Protein AF-A0A821UZC2-F1 (afdb_monomer_lite)

Sequence (84 aa):
MRLLGLQSSQARQALSIYDDYVNRQKKLPDLRMFAVAINCAMIAEDLAKGREIHQFIEHNFPHLKDNLMLKQQLRYFYIKCNDK

Foldseek 3Di:
DVVLVVLLVVLVVLLVVLCCCCPVVVHDDDPVSLLSNLVSCLSNLPPVSNVVSVVVCVVPPVVCPPPPSVVVSNVVSCVSNVPD

pLDDT: mean 91.64, std 10.33, range [51.38, 97.94]

Secondary structure (DSSP, 8-state):
-HHHHHHHHHHHHHHHHHHIIIIIS-PPPPHHHHHHH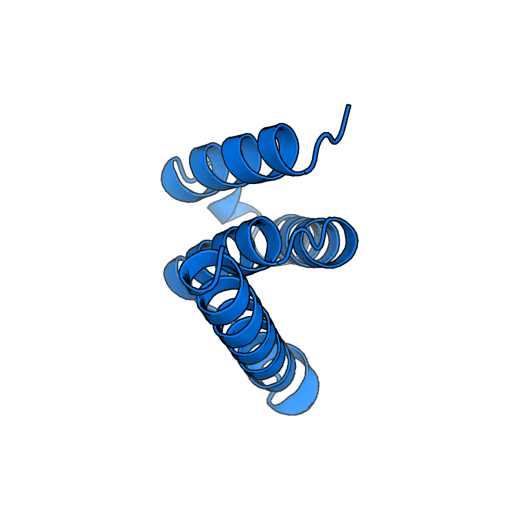HHHHHHHT-HHHHHHHHHHHHHH-GGGTT-HHHHHHHHHHHHHTT--

Structure (mmCIF, N/CA/C/O backbone):
data_AF-A0A821UZC2-F1
#
_entry.id   AF-A0A821UZC2-F1
#
loop_
_atom_site.group_PDB
_atom_site.id
_atom_site.type_symbol
_atom_site.label_atom_id
_atom_site.label_alt_id
_atom_site.label_comp_id
_atom_site.label_asym_id
_atom_site.label_entity_id
_atom_site.label_seq_id
_atom_site.pdbx_PDB_ins_code
_atom_site.Cartn_x
_atom_site.Cartn_y
_atom_site.Cartn_z
_atom_site.occupancy
_atom_site.B_iso_or_equiv
_atom_site.auth_seq_id
_atom_site.auth_comp_id
_atom_site.auth_asym_id
_atom_site.auth_atom_id
_atom_site.pdbx_PDB_model_num
ATOM 1 N N . MET A 1 1 ? 19.616 5.213 -15.112 1.00 55.50 1 MET A N 1
ATOM 2 C CA . MET A 1 1 ? 19.210 3.990 -14.376 1.00 55.50 1 MET A CA 1
ATOM 3 C C . MET A 1 1 ? 19.467 4.047 -12.859 1.00 55.50 1 MET A C 1
ATOM 5 O O . MET A 1 1 ? 18.641 3.540 -12.117 1.00 55.50 1 MET A O 1
ATOM 9 N N . ARG A 1 2 ? 20.534 4.706 -12.363 1.00 51.38 2 ARG A N 1
ATOM 10 C CA . ARG A 1 2 ? 20.847 4.816 -10.912 1.00 51.38 2 ARG A CA 1
ATOM 11 C C . ARG A 1 2 ? 19.757 5.484 -10.048 1.00 51.38 2 ARG A C 1
ATOM 13 O O . ARG A 1 2 ? 19.553 5.070 -8.914 1.00 51.38 2 ARG A O 1
ATOM 20 N N . LEU A 1 3 ? 19.047 6.480 -10.587 1.00 61.44 3 LEU A N 1
ATOM 21 C CA . LEU A 1 3 ? 17.998 7.215 -9.858 1.00 61.44 3 LEU A CA 1
ATOM 22 C C . LEU A 1 3 ? 16.742 6.368 -9.590 1.00 61.44 3 LEU A C 1
ATOM 24 O O . LEU A 1 3 ? 16.154 6.486 -8.520 1.00 61.44 3 LEU A O 1
ATOM 28 N N . LEU A 1 4 ? 16.374 5.475 -10.517 1.00 63.47 4 LEU A N 1
ATOM 29 C CA . LEU A 1 4 ? 15.225 4.576 -10.350 1.00 63.47 4 LEU A CA 1
ATOM 30 C C . LEU A 1 4 ? 15.476 3.557 -9.232 1.00 63.47 4 LEU A C 1
ATOM 32 O O . LEU A 1 4 ? 14.629 3.378 -8.368 1.00 63.47 4 LEU A O 1
ATOM 36 N N . GLY A 1 5 ? 16.676 2.965 -9.183 1.00 64.19 5 GLY A N 1
ATOM 37 C CA . GLY A 1 5 ? 17.038 2.019 -8.122 1.00 64.19 5 GLY A CA 1
ATOM 38 C C . GLY A 1 5 ? 17.011 2.638 -6.718 1.00 64.19 5 GLY A C 1
ATOM 39 O O . GLY A 1 5 ? 16.546 1.999 -5.775 1.00 64.19 5 GLY A O 1
ATOM 40 N N . LEU A 1 6 ? 17.445 3.898 -6.581 1.00 74.38 6 LEU A N 1
ATOM 41 C CA . LEU A 1 6 ? 17.396 4.620 -5.305 1.00 74.38 6 LEU A CA 1
ATOM 42 C C . LEU A 1 6 ? 15.951 4.882 -4.857 1.00 74.38 6 LEU A C 1
ATOM 44 O O . LEU A 1 6 ? 15.614 4.624 -3.701 1.00 74.38 6 LEU A O 1
ATOM 48 N N . GLN A 1 7 ? 15.090 5.329 -5.776 1.00 79.88 7 GLN A N 1
ATOM 49 C CA . GLN A 1 7 ? 13.677 5.564 -5.474 1.00 79.88 7 GLN A CA 1
ATOM 50 C C . GLN A 1 7 ? 12.944 4.271 -5.100 1.00 79.88 7 GLN A C 1
ATOM 52 O O . GLN A 1 7 ? 12.203 4.262 -4.120 1.00 79.88 7 GLN A O 1
ATOM 57 N N . SER A 1 8 ? 13.197 3.156 -5.791 1.00 84.00 8 SER A N 1
ATOM 58 C CA . SER A 1 8 ? 12.613 1.857 -5.429 1.00 84.00 8 SER A CA 1
ATOM 59 C C . SER A 1 8 ? 13.110 1.336 -4.074 1.00 84.00 8 SER A C 1
ATOM 61 O O . SER A 1 8 ? 12.350 0.692 -3.353 1.00 84.00 8 SER A O 1
ATOM 63 N N . SER A 1 9 ? 14.360 1.618 -3.689 1.00 91.38 9 SER A N 1
ATOM 64 C CA . SER A 1 9 ? 14.875 1.269 -2.356 1.00 91.38 9 SER A CA 1
ATOM 65 C C . SER A 1 9 ? 14.182 2.068 -1.251 1.00 91.38 9 SER A C 1
ATOM 67 O O . SER A 1 9 ? 13.742 1.495 -0.256 1.00 91.38 9 SER A O 1
ATOM 69 N N . GLN A 1 10 ? 14.056 3.384 -1.427 1.00 93.06 10 GLN A N 1
ATOM 70 C CA . GLN A 1 10 ? 13.375 4.257 -0.466 1.00 93.06 10 GLN A CA 1
ATOM 71 C C . GLN A 1 10 ? 11.884 3.919 -0.358 1.00 93.06 10 GLN A C 1
ATOM 73 O O . GLN A 1 10 ? 11.335 3.902 0.741 1.00 93.06 10 GLN A O 1
ATOM 78 N N . ALA A 1 11 ? 11.240 3.578 -1.477 1.00 95.50 11 ALA A N 1
ATOM 79 C CA . ALA A 1 11 ? 9.850 3.143 -1.499 1.00 95.50 11 ALA A CA 1
ATOM 80 C C . ALA A 1 11 ? 9.627 1.865 -0.676 1.00 95.50 11 ALA A C 1
ATOM 82 O O . ALA A 1 11 ? 8.709 1.818 0.139 1.00 95.50 11 ALA A O 1
ATOM 83 N N . ARG A 1 12 ? 10.502 0.859 -0.814 1.00 96.19 12 ARG A N 1
ATOM 84 C CA . ARG A 1 12 ? 10.445 -0.356 0.018 1.00 96.19 12 ARG A CA 1
ATOM 85 C C . ARG A 1 12 ? 10.654 -0.058 1.501 1.00 96.19 12 ARG A C 1
ATOM 87 O O . ARG A 1 12 ? 9.951 -0.617 2.337 1.00 96.19 12 ARG A O 1
ATOM 94 N N . GLN A 1 13 ? 11.573 0.847 1.835 1.00 96.81 13 GLN A N 1
ATOM 95 C CA . GLN A 1 13 ? 11.780 1.257 3.225 1.00 96.81 13 GLN A CA 1
ATOM 96 C C . GLN A 1 13 ? 10.542 1.958 3.802 1.00 96.81 13 GLN A C 1
ATOM 98 O O . GLN A 1 13 ? 10.130 1.650 4.918 1.00 96.81 13 GLN A O 1
ATOM 103 N N . ALA A 1 14 ? 9.911 2.851 3.036 1.00 96.56 14 ALA A N 1
ATOM 104 C CA . ALA A 1 14 ? 8.675 3.511 3.444 1.00 96.56 14 ALA A CA 1
ATOM 105 C C . ALA A 1 14 ? 7.529 2.508 3.667 1.00 96.56 14 ALA A C 1
ATOM 107 O O . ALA A 1 14 ? 6.807 2.625 4.656 1.00 96.56 14 ALA A O 1
ATOM 108 N N . LEU A 1 15 ? 7.399 1.491 2.807 1.00 97.94 15 LEU A N 1
ATOM 109 C CA . LEU A 1 15 ? 6.428 0.405 2.991 1.00 97.94 15 LEU A CA 1
ATOM 110 C C . LEU A 1 15 ? 6.706 -0.415 4.258 1.00 97.94 15 LEU A C 1
ATOM 112 O O . LEU A 1 15 ? 5.776 -0.701 5.002 1.00 97.94 15 LEU A O 1
ATOM 116 N N . SER A 1 16 ? 7.972 -0.717 4.561 1.00 97.69 16 SER A N 1
ATOM 117 C CA . SER A 1 16 ? 8.336 -1.391 5.817 1.00 97.69 16 SER A CA 1
ATOM 118 C C . SER A 1 16 ? 7.954 -0.564 7.048 1.00 97.69 16 SER A C 1
ATOM 120 O O . SER A 1 16 ? 7.477 -1.117 8.035 1.00 97.69 16 SER A O 1
ATOM 122 N N . ILE A 1 17 ? 8.141 0.760 7.002 1.00 97.81 17 ILE A N 1
ATOM 123 C CA . ILE A 1 17 ? 7.739 1.660 8.095 1.00 97.81 17 ILE A CA 1
ATOM 124 C C . ILE A 1 17 ? 6.213 1.682 8.240 1.00 97.81 17 ILE A C 1
ATOM 126 O O . ILE A 1 17 ? 5.703 1.633 9.359 1.00 97.81 17 ILE A O 1
ATOM 130 N N . TYR A 1 18 ? 5.487 1.741 7.120 1.00 97.81 18 TYR A N 1
ATOM 131 C CA . TYR A 1 18 ? 4.028 1.648 7.107 1.00 97.81 18 TYR A CA 1
ATOM 132 C C . TYR A 1 18 ? 3.549 0.333 7.742 1.00 97.81 18 TYR A C 1
ATOM 134 O O . TYR A 1 18 ? 2.665 0.349 8.598 1.00 97.81 18 TYR A O 1
ATOM 142 N N . ASP A 1 19 ? 4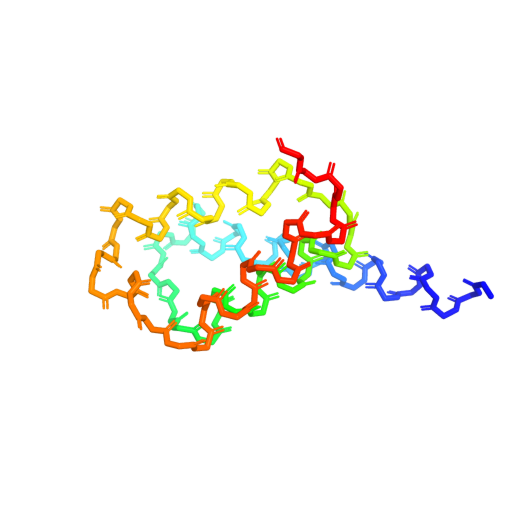.180 -0.790 7.405 1.00 97.69 19 ASP A N 1
ATOM 143 C CA . ASP A 1 19 ? 3.831 -2.095 7.966 1.00 97.69 19 ASP A CA 1
ATOM 144 C C . ASP A 1 19 ? 4.106 -2.194 9.454 1.00 97.69 19 ASP A C 1
ATOM 146 O O . ASP A 1 19 ? 3.270 -2.700 10.200 1.00 97.69 19 ASP A O 1
ATOM 150 N N . ASP A 1 20 ? 5.231 -1.669 9.922 1.00 97.81 20 ASP A N 1
ATOM 151 C CA . ASP A 1 20 ? 5.504 -1.622 11.352 1.00 97.81 20 ASP A CA 1
ATOM 152 C C . ASP A 1 20 ? 4.488 -0.733 12.086 1.00 97.81 20 ASP A C 1
ATOM 154 O O . ASP A 1 20 ? 4.048 -1.071 13.189 1.00 97.81 20 ASP A O 1
ATOM 158 N N . TYR A 1 21 ? 4.061 0.373 11.474 1.00 97.50 21 TYR A N 1
ATOM 159 C CA . TYR A 1 21 ? 3.053 1.274 12.033 1.00 97.50 21 TYR A CA 1
ATOM 160 C C . TYR A 1 21 ? 1.674 0.603 12.161 1.00 97.50 21 TYR A C 1
ATOM 162 O O . TYR A 1 21 ? 1.052 0.660 13.227 1.00 97.50 21 TYR A O 1
ATOM 170 N N . VAL A 1 22 ? 1.212 -0.078 11.110 1.00 96.25 22 VAL A N 1
ATOM 171 C CA . VAL A 1 22 ? -0.104 -0.737 11.089 1.00 96.25 22 VAL A CA 1
ATOM 172 C C . VAL A 1 22 ? -0.080 -2.056 11.857 1.00 96.25 22 VAL A C 1
ATOM 174 O O . VAL A 1 22 ? -0.904 -2.292 12.740 1.00 96.25 22 VAL A O 1
ATOM 177 N N . ASN A 1 23 ? 0.883 -2.928 11.565 1.00 93.94 23 ASN A N 1
ATOM 178 C CA . ASN A 1 23 ? 0.847 -4.317 12.011 1.00 93.94 23 ASN A CA 1
ATOM 179 C C . ASN A 1 23 ? 1.489 -4.523 13.380 1.00 93.94 23 ASN A C 1
ATOM 181 O O . ASN A 1 23 ? 0.954 -5.308 14.168 1.00 93.94 23 ASN A O 1
ATOM 185 N N . ARG A 1 24 ? 2.600 -3.837 13.684 1.00 93.88 24 ARG A N 1
ATOM 186 C CA . ARG A 1 24 ? 3.284 -3.981 14.983 1.00 93.88 24 ARG A CA 1
ATOM 187 C C . ARG A 1 24 ? 2.758 -2.999 16.016 1.00 93.88 24 ARG A C 1
ATOM 189 O O . ARG A 1 24 ? 2.424 -3.405 17.121 1.00 93.88 24 ARG A O 1
ATOM 196 N N . GLN A 1 25 ? 2.664 -1.721 15.654 1.00 96.44 25 GLN A N 1
ATOM 197 C CA . GLN A 1 25 ? 2.217 -0.672 16.575 1.00 96.44 25 GLN A CA 1
ATOM 198 C C . GLN A 1 25 ? 0.690 -0.581 16.687 1.00 96.44 25 GLN A C 1
ATOM 200 O O . GLN A 1 25 ? 0.206 0.119 17.574 1.00 96.44 25 GLN A O 1
ATOM 205 N N . LYS A 1 26 ? -0.061 -1.269 15.811 1.00 95.19 26 LYS A N 1
ATOM 206 C CA . LYS A 1 26 ? -1.535 -1.264 15.782 1.00 95.19 26 LYS A CA 1
ATOM 207 C C . LYS A 1 26 ? -2.126 0.147 15.681 1.00 95.19 26 LYS A C 1
ATOM 209 O O . LYS A 1 26 ? -3.171 0.431 16.261 1.00 95.19 26 LYS A O 1
ATOM 214 N N . LYS A 1 27 ? -1.447 1.043 14.958 1.00 96.00 27 LYS A N 1
ATOM 215 C CA . LYS A 1 27 ? -1.896 2.424 14.749 1.00 96.00 27 LYS A CA 1
ATOM 216 C C . LYS A 1 27 ? -2.687 2.556 13.452 1.00 96.00 27 LYS A C 1
ATOM 218 O O . LYS A 1 27 ? -2.478 1.808 12.499 1.00 96.00 27 LYS A O 1
ATOM 223 N N . LEU A 1 28 ? -3.588 3.536 13.425 1.00 94.69 28 LEU A N 1
ATOM 224 C CA . LEU A 1 28 ? -4.443 3.827 12.277 1.00 94.69 28 LEU A CA 1
ATOM 225 C C . LEU A 1 28 ? -3.773 4.871 11.374 1.00 94.69 28 LEU A C 1
ATOM 227 O O . LEU A 1 28 ? -3.500 5.976 11.849 1.00 94.69 28 LEU A O 1
ATOM 231 N N . PRO A 1 29 ? -3.491 4.551 10.099 1.00 95.62 29 PRO A N 1
ATOM 232 C CA . PRO A 1 29 ? -2.935 5.522 9.164 1.00 95.62 29 PRO A CA 1
ATOM 233 C C . PRO A 1 29 ? -3.928 6.641 8.843 1.00 95.62 29 PRO A C 1
ATOM 235 O O . PRO A 1 29 ? -5.141 6.426 8.825 1.00 95.62 29 PRO A O 1
ATOM 238 N N . ASP A 1 30 ? -3.405 7.829 8.532 1.00 95.00 30 ASP A N 1
ATOM 239 C CA . ASP A 1 30 ? -4.204 8.916 7.965 1.00 95.00 30 ASP A CA 1
ATOM 240 C C . ASP A 1 30 ? -4.263 8.836 6.426 1.00 95.00 30 ASP A C 1
ATOM 242 O O . ASP A 1 30 ? -3.557 8.060 5.773 1.00 95.00 30 ASP A O 1
ATOM 246 N N . LEU A 1 31 ? -5.108 9.680 5.826 1.00 95.44 31 LEU A N 1
ATOM 247 C CA . LEU A 1 31 ? -5.277 9.777 4.372 1.00 95.44 31 LEU A CA 1
ATOM 248 C C . LEU A 1 31 ? -3.944 9.951 3.620 1.00 95.44 31 LEU A C 1
ATOM 250 O O . LEU A 1 31 ? -3.760 9.390 2.538 1.00 95.44 31 LEU A O 1
ATOM 254 N N . ARG A 1 32 ? -3.010 10.734 4.176 1.00 94.81 32 ARG A N 1
ATOM 255 C CA . ARG A 1 32 ? -1.713 11.008 3.542 1.00 94.81 32 ARG A CA 1
ATOM 256 C C . ARG A 1 32 ? -0.793 9.800 3.625 1.00 94.81 32 ARG A C 1
ATOM 258 O O . ARG A 1 32 ? -0.092 9.523 2.658 1.00 94.81 32 ARG A O 1
ATOM 265 N N . MET A 1 33 ? -0.811 9.067 4.734 1.00 96.81 33 MET A N 1
ATOM 266 C CA . MET A 1 33 ? -0.046 7.829 4.870 1.00 96.81 33 MET A CA 1
ATOM 267 C C . MET A 1 33 ? -0.486 6.789 3.841 1.00 96.81 33 MET A C 1
ATOM 269 O O . MET A 1 33 ? 0.371 6.225 3.166 1.00 96.81 33 MET A O 1
ATOM 273 N N . PHE A 1 34 ? -1.794 6.590 3.649 1.00 97.19 34 PHE A N 1
ATOM 274 C CA . PHE A 1 34 ? -2.300 5.698 2.598 1.00 97.19 34 PHE A CA 1
ATOM 275 C C . PHE A 1 34 ? -1.837 6.121 1.205 1.00 97.19 34 PHE A C 1
ATOM 277 O O . PHE A 1 34 ? -1.347 5.300 0.430 1.00 97.19 34 PHE A O 1
ATOM 284 N N . ALA A 1 35 ? -1.941 7.413 0.907 1.00 95.94 35 ALA A N 1
ATOM 285 C CA . ALA A 1 35 ? -1.512 7.970 -0.364 1.00 95.94 35 ALA A CA 1
ATOM 286 C C . ALA A 1 35 ? -0.022 7.737 -0.646 1.00 95.94 35 ALA A C 1
ATOM 288 O O . ALA A 1 35 ? 0.365 7.325 -1.743 1.00 95.94 35 ALA A O 1
ATOM 289 N N . VAL A 1 36 ? 0.828 7.981 0.353 1.00 96.31 36 VAL A N 1
ATOM 290 C CA . VAL A 1 36 ? 2.268 7.724 0.257 1.00 96.31 36 VAL A CA 1
ATOM 291 C C . VAL A 1 36 ? 2.534 6.231 0.092 1.00 96.31 36 VAL A C 1
ATOM 293 O O . VAL A 1 36 ? 3.296 5.861 -0.796 1.00 96.31 36 VAL A O 1
ATOM 296 N N . ALA A 1 37 ? 1.878 5.372 0.873 1.00 97.75 37 ALA A N 1
ATOM 297 C CA . ALA A 1 37 ? 2.068 3.928 0.805 1.00 97.75 37 ALA A CA 1
ATOM 298 C C . ALA A 1 37 ? 1.687 3.357 -0.575 1.00 97.75 37 ALA A C 1
ATOM 300 O O . ALA A 1 37 ? 2.469 2.606 -1.155 1.00 97.75 37 ALA A O 1
ATOM 301 N N . ILE A 1 38 ? 0.561 3.782 -1.162 1.00 97.50 38 ILE A N 1
ATOM 302 C CA . ILE A 1 38 ? 0.158 3.393 -2.528 1.00 97.50 38 ILE A CA 1
ATOM 303 C C . ILE A 1 38 ? 1.190 3.864 -3.561 1.00 97.50 38 ILE A C 1
ATOM 305 O O . ILE A 1 38 ? 1.594 3.099 -4.438 1.00 97.50 38 ILE A O 1
ATOM 309 N N . ASN A 1 39 ? 1.667 5.106 -3.450 1.00 95.56 39 ASN A N 1
ATOM 310 C CA . ASN A 1 39 ? 2.698 5.625 -4.348 1.00 95.56 39 ASN A CA 1
ATOM 311 C C . ASN A 1 39 ? 4.028 4.861 -4.205 1.00 95.56 39 ASN A C 1
ATOM 313 O O . ASN A 1 39 ? 4.701 4.589 -5.197 1.00 95.56 39 ASN A O 1
ATOM 317 N N . CYS A 1 40 ? 4.404 4.468 -2.988 1.00 96.50 40 CYS A N 1
ATOM 318 C CA . CYS A 1 40 ? 5.585 3.648 -2.748 1.00 96.50 40 CYS A CA 1
ATOM 319 C C . CYS A 1 40 ? 5.420 2.233 -3.320 1.00 96.50 40 CYS A C 1
ATOM 321 O O . CYS A 1 40 ? 6.339 1.761 -3.986 1.00 96.50 40 CYS A O 1
ATOM 323 N N . ALA A 1 41 ? 4.257 1.594 -3.166 1.00 96.81 41 ALA A N 1
ATOM 324 C CA . ALA A 1 41 ? 3.955 0.318 -3.822 1.00 96.81 41 ALA A CA 1
ATOM 325 C C . ALA A 1 41 ? 4.082 0.434 -5.350 1.00 96.81 41 ALA A C 1
ATOM 327 O O . ALA A 1 41 ? 4.734 -0.387 -5.988 1.00 96.81 41 ALA A O 1
ATOM 328 N N . MET A 1 42 ? 3.582 1.526 -5.931 1.00 95.00 42 MET A N 1
ATOM 329 C CA . MET A 1 42 ? 3.719 1.832 -7.357 1.00 95.00 42 MET A CA 1
ATOM 330 C C . MET A 1 42 ? 5.181 2.043 -7.812 1.00 95.00 42 MET A C 1
ATOM 332 O O . MET A 1 42 ? 5.551 1.682 -8.931 1.00 95.00 42 MET A O 1
ATOM 336 N N . ILE A 1 43 ? 6.027 2.685 -7.000 1.00 94.06 43 ILE A N 1
ATOM 337 C CA . ILE A 1 43 ? 7.458 2.912 -7.303 1.00 94.06 43 ILE A CA 1
ATOM 338 C C . ILE A 1 43 ? 8.280 1.627 -7.127 1.00 94.06 43 ILE A C 1
ATOM 340 O O . ILE A 1 43 ? 9.254 1.413 -7.849 1.00 94.06 43 ILE A O 1
ATOM 344 N N . ALA A 1 44 ? 7.897 0.784 -6.170 1.00 93.56 44 ALA A N 1
ATOM 345 C CA . ALA A 1 44 ? 8.499 -0.522 -5.935 1.00 93.56 44 ALA A CA 1
ATOM 346 C C . ALA A 1 44 ? 7.993 -1.608 -6.903 1.00 93.56 44 ALA A C 1
ATOM 348 O O . ALA A 1 44 ? 8.548 -2.703 -6.889 1.00 93.56 44 ALA A O 1
ATOM 349 N N . GLU A 1 45 ? 6.977 -1.296 -7.720 1.00 92.75 45 GLU A N 1
ATOM 350 C CA . GLU A 1 45 ? 6.257 -2.240 -8.590 1.00 92.75 45 GLU A CA 1
ATOM 351 C C . GLU A 1 45 ? 5.665 -3.428 -7.807 1.00 92.75 45 GLU A C 1
ATOM 353 O O . GLU A 1 45 ? 5.556 -4.547 -8.301 1.00 92.75 45 GLU A O 1
ATOM 358 N N . ASP A 1 46 ? 5.254 -3.171 -6.563 1.00 94.81 46 ASP A N 1
ATOM 359 C CA . ASP A 1 46 ? 4.712 -4.167 -5.643 1.00 94.81 46 ASP A CA 1
ATOM 360 C C . ASP A 1 46 ? 3.178 -4.177 -5.702 1.00 94.81 46 ASP A C 1
ATOM 362 O O . ASP A 1 46 ? 2.476 -3.539 -4.907 1.00 94.81 46 ASP A O 1
ATOM 366 N N . LEU A 1 47 ? 2.653 -4.885 -6.706 1.00 95.50 47 LEU A N 1
ATOM 367 C CA . LEU A 1 47 ? 1.212 -4.997 -6.931 1.00 95.50 47 LEU A CA 1
ATOM 368 C C . LEU A 1 47 ? 0.494 -5.650 -5.741 1.00 95.50 47 LEU A C 1
ATOM 370 O O . LEU A 1 47 ? -0.590 -5.210 -5.350 1.00 95.50 47 LEU A O 1
ATOM 374 N N . ALA A 1 48 ? 1.103 -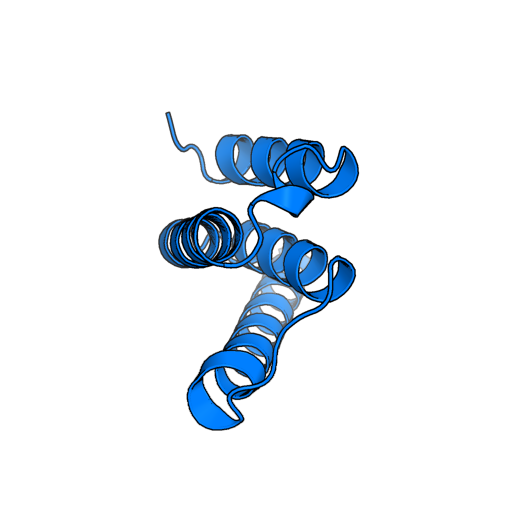6.683 -5.156 1.00 96.25 48 ALA A N 1
ATOM 375 C CA . ALA A 1 48 ? 0.540 -7.388 -4.012 1.00 96.25 48 ALA A CA 1
ATOM 376 C C . ALA A 1 48 ? 0.354 -6.427 -2.835 1.00 96.25 48 ALA A C 1
ATOM 378 O O . ALA A 1 48 ? -0.744 -6.344 -2.277 1.00 96.25 48 ALA A O 1
ATOM 379 N N . LYS A 1 49 ? 1.382 -5.627 -2.527 1.00 96.69 49 LYS A N 1
ATOM 380 C CA . LYS A 1 49 ? 1.310 -4.683 -1.418 1.00 96.69 49 LYS A CA 1
ATOM 381 C C . LYS A 1 49 ? 0.279 -3.584 -1.634 1.00 96.69 49 LYS A C 1
ATOM 383 O O . LYS A 1 49 ? -0.472 -3.248 -0.720 1.00 96.69 49 LYS A O 1
ATOM 388 N N . GLY A 1 50 ? 0.203 -3.023 -2.838 1.00 97.06 50 GLY A N 1
ATOM 389 C CA . GLY A 1 50 ? -0.800 -1.996 -3.116 1.00 97.06 50 GLY A CA 1
ATOM 390 C C . GLY A 1 50 ? -2.237 -2.533 -3.062 1.00 97.06 50 GLY A C 1
ATOM 391 O O . GLY A 1 50 ? -3.117 -1.830 -2.564 1.00 97.06 50 GLY A O 1
ATOM 392 N N . ARG A 1 51 ? -2.481 -3.791 -3.471 1.00 97.38 51 ARG A N 1
ATOM 393 C CA . ARG A 1 51 ? -3.790 -4.450 -3.293 1.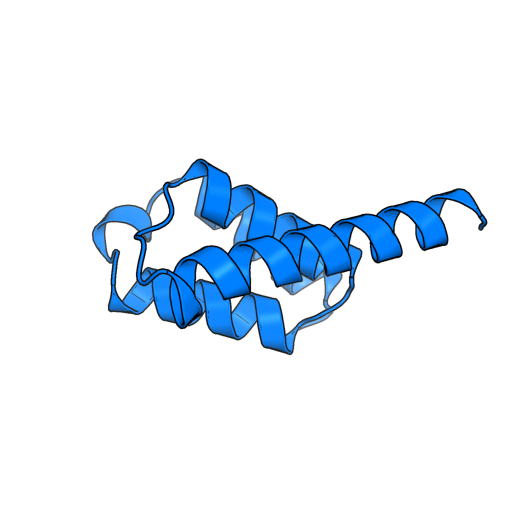00 97.38 51 ARG A CA 1
ATOM 394 C C . ARG A 1 51 ? -4.130 -4.673 -1.821 1.00 97.38 51 ARG A C 1
ATOM 396 O O . ARG A 1 51 ? -5.262 -4.403 -1.433 1.00 97.38 51 ARG A O 1
ATOM 403 N N . GLU A 1 52 ? -3.167 -5.109 -1.014 1.00 97.50 52 GLU A N 1
ATOM 404 C CA . GLU A 1 52 ? -3.341 -5.265 0.436 1.00 97.50 52 GLU A CA 1
ATOM 405 C C . GLU A 1 52 ? -3.756 -3.935 1.085 1.00 97.50 52 GLU A C 1
ATOM 407 O O . GLU A 1 52 ? -4.744 -3.877 1.817 1.00 97.50 52 GLU A O 1
ATOM 412 N N . ILE A 1 53 ? -3.055 -2.841 0.761 1.00 97.06 53 ILE A N 1
ATOM 413 C CA . ILE A 1 53 ? -3.376 -1.503 1.275 1.00 97.06 53 ILE A CA 1
ATOM 414 C C . ILE A 1 53 ? -4.767 -1.058 0.806 1.00 97.06 53 ILE A C 1
ATOM 416 O O . ILE A 1 53 ? -5.551 -0.558 1.611 1.00 97.06 53 ILE A O 1
ATOM 420 N N . HIS A 1 54 ? -5.100 -1.250 -0.473 1.00 96.75 54 HIS A N 1
ATOM 421 C CA . HIS A 1 54 ? -6.410 -0.879 -1.005 1.00 96.75 54 HIS A CA 1
ATOM 422 C C . HIS A 1 54 ? -7.544 -1.634 -0.296 1.00 96.75 54 HIS A C 1
ATOM 424 O O . HIS A 1 54 ? -8.490 -1.006 0.178 1.00 96.75 54 HIS A O 1
ATOM 430 N N . GLN A 1 55 ? -7.412 -2.952 -0.130 1.00 96.62 55 GLN A N 1
ATOM 431 C CA . GLN A 1 55 ? -8.376 -3.765 0.612 1.00 96.62 55 GLN A CA 1
ATOM 432 C C . GLN A 1 55 ? -8.492 -3.300 2.064 1.00 96.62 55 GLN A C 1
ATOM 434 O O . GLN A 1 55 ? -9.602 -3.162 2.575 1.00 96.62 55 GLN A O 1
ATOM 439 N N . PHE A 1 56 ? -7.373 -3.012 2.730 1.00 95.75 56 PHE A N 1
ATOM 440 C CA . PHE A 1 56 ? -7.389 -2.493 4.094 1.00 95.75 56 PHE A CA 1
ATOM 441 C C . PHE A 1 56 ? -8.178 -1.177 4.200 1.00 95.75 56 PHE A C 1
ATOM 443 O O . PHE A 1 56 ? -8.975 -1.024 5.128 1.00 95.75 56 PHE A O 1
ATOM 450 N N . ILE A 1 57 ? -8.016 -0.260 3.238 1.00 95.94 57 ILE A N 1
ATOM 451 C CA . ILE A 1 57 ? -8.784 0.993 3.169 1.00 95.94 57 ILE A CA 1
ATOM 452 C C . ILE A 1 57 ? -10.275 0.707 2.972 1.00 95.94 57 ILE A C 1
ATOM 454 O O . ILE A 1 57 ? -11.089 1.247 3.716 1.00 95.94 57 ILE A O 1
ATOM 458 N N . GLU A 1 58 ? -10.649 -0.152 2.021 1.00 9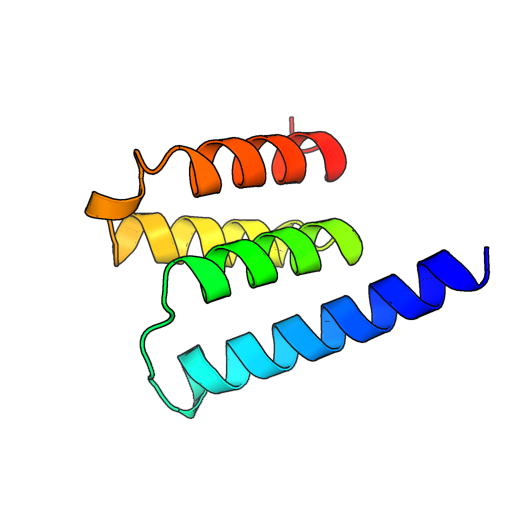5.31 58 GLU A N 1
ATOM 459 C CA . GLU A 1 58 ? -12.062 -0.453 1.750 1.00 95.31 58 GLU A CA 1
ATOM 460 C C . GLU A 1 58 ? -12.776 -1.078 2.957 1.00 95.31 58 GLU A C 1
ATOM 462 O O . GLU A 1 58 ? -13.920 -0.722 3.240 1.00 95.31 58 GLU A O 1
ATOM 467 N N . HIS A 1 59 ? -12.099 -1.963 3.693 1.00 95.19 59 HIS A N 1
ATOM 468 C CA . HIS A 1 59 ? -12.687 -2.653 4.843 1.00 95.19 59 HIS A CA 1
ATOM 469 C C . HIS A 1 59 ? -12.755 -1.778 6.101 1.00 95.19 59 HIS A C 1
ATOM 471 O O . HIS A 1 59 ? -13.735 -1.850 6.839 1.00 95.19 59 HIS A O 1
ATOM 477 N N . ASN A 1 60 ? -11.729 -0.963 6.369 1.00 94.62 60 ASN A N 1
ATOM 478 C CA . ASN A 1 60 ? -11.610 -0.235 7.640 1.00 94.62 60 ASN A CA 1
ATOM 479 C C . ASN A 1 60 ? -11.997 1.249 7.529 1.00 94.62 60 ASN A C 1
ATOM 481 O O . ASN A 1 60 ? -12.343 1.878 8.528 1.00 94.62 60 ASN A O 1
ATOM 485 N N . PHE A 1 61 ? -11.958 1.818 6.323 1.00 95.19 61 PHE A N 1
ATOM 486 C CA . PHE A 1 61 ? -12.181 3.241 6.063 1.00 95.19 61 PHE A CA 1
ATOM 487 C C . PHE A 1 61 ? -13.131 3.456 4.871 1.00 95.19 61 PHE A C 1
ATOM 489 O O . PHE A 1 61 ? -12.777 4.149 3.914 1.00 95.19 61 PHE A O 1
ATOM 496 N N . PRO A 1 62 ? -14.372 2.932 4.913 1.00 93.00 62 PRO A N 1
ATOM 497 C CA . PRO A 1 62 ? -15.306 3.021 3.785 1.00 93.00 62 PRO A CA 1
ATOM 498 C C . PRO A 1 62 ? -15.626 4.468 3.377 1.00 93.00 62 PRO A C 1
ATOM 500 O O . PRO A 1 62 ? -15.860 4.746 2.203 1.00 93.00 62 PRO A O 1
ATOM 503 N N . HIS A 1 63 ? -15.556 5.416 4.317 1.00 93.19 63 HIS A N 1
ATOM 504 C CA . HIS A 1 63 ? -15.721 6.850 4.056 1.00 93.19 63 HIS A CA 1
ATOM 505 C C . HIS A 1 63 ? -14.616 7.448 3.161 1.00 93.19 63 HIS A C 1
ATOM 507 O O . HIS A 1 63 ? -14.804 8.521 2.593 1.00 93.19 63 HIS A O 1
ATOM 513 N N . LEU A 1 64 ? -13.469 6.774 3.015 1.00 94.44 64 LEU A N 1
ATOM 514 C CA . LEU A 1 64 ? -12.365 7.210 2.155 1.00 94.44 64 LEU A CA 1
ATOM 515 C C . LEU A 1 64 ? -12.467 6.688 0.717 1.00 94.44 64 LEU A C 1
ATOM 517 O O . LEU A 1 64 ? -11.729 7.170 -0.142 1.00 94.44 64 LEU A O 1
ATOM 521 N N . LYS A 1 65 ? -13.391 5.764 0.425 1.00 86.56 65 LYS A N 1
ATOM 522 C CA . LYS A 1 65 ? -13.569 5.168 -0.911 1.00 86.56 65 LYS A CA 1
ATOM 523 C C . LYS A 1 65 ? -13.796 6.212 -2.008 1.00 86.56 65 LYS A C 1
ATOM 525 O O . LYS A 1 65 ? -13.292 6.073 -3.122 1.00 86.56 65 LYS A O 1
ATOM 530 N N . ASP A 1 66 ? -14.534 7.273 -1.686 1.00 88.50 66 ASP A N 1
ATOM 531 C CA . ASP A 1 66 ? -14.849 8.348 -2.628 1.00 88.50 66 ASP A CA 1
ATOM 532 C C . ASP A 1 66 ? -13.911 9.553 -2.545 1.00 88.50 66 ASP A C 1
ATOM 534 O O . ASP A 1 66 ? -14.095 10.544 -3.255 1.00 88.50 66 ASP A O 1
ATOM 538 N N . ASN A 1 67 ? -12.851 9.462 -1.739 1.00 96.00 67 ASN A N 1
ATOM 539 C CA . ASN A 1 67 ? -11.847 10.508 -1.681 1.00 96.00 67 ASN A CA 1
ATOM 540 C C . ASN A 1 67 ? -11.128 10.640 -3.036 1.00 96.00 67 ASN A C 1
ATOM 542 O O . ASN A 1 67 ? -10.448 9.722 -3.500 1.00 96.00 67 ASN A O 1
ATOM 546 N N . LEU A 1 68 ? -11.254 11.814 -3.661 1.00 95.38 68 LEU A N 1
ATOM 547 C CA . LEU A 1 68 ? -10.733 12.083 -5.004 1.00 95.38 68 LEU A CA 1
ATOM 548 C C . LEU A 1 68 ? -9.217 11.856 -5.119 1.00 95.38 68 LEU A C 1
ATOM 550 O O . LEU A 1 68 ? -8.743 11.416 -6.166 1.00 95.38 68 LEU A O 1
ATOM 554 N N . MET A 1 69 ? -8.460 12.141 -4.057 1.00 93.94 69 MET A N 1
ATOM 555 C CA . MET A 1 69 ? -7.009 11.956 -4.039 1.00 93.94 69 MET A CA 1
ATOM 556 C C . MET A 1 69 ? -6.653 10.468 -4.100 1.00 93.94 69 MET A C 1
ATOM 558 O O . MET A 1 69 ? -5.908 10.061 -4.990 1.00 93.94 69 MET A O 1
ATOM 562 N N . LEU A 1 70 ? -7.247 9.649 -3.223 1.00 95.75 70 LEU A N 1
ATOM 563 C CA . LEU A 1 70 ? -7.011 8.201 -3.210 1.00 95.75 70 LEU A CA 1
ATOM 564 C C . LEU A 1 70 ? -7.483 7.530 -4.497 1.00 95.75 70 LEU A C 1
ATOM 566 O O . LEU A 1 70 ? -6.749 6.716 -5.049 1.00 95.75 70 LEU A O 1
ATOM 570 N N . LYS A 1 71 ? -8.657 7.898 -5.026 1.00 94.81 71 LYS A N 1
ATOM 571 C CA . LYS A 1 71 ? -9.160 7.338 -6.293 1.00 94.81 71 LYS A CA 1
ATOM 572 C C . LYS A 1 71 ? -8.198 7.576 -7.450 1.00 94.81 71 LYS A C 1
ATOM 574 O O . LYS A 1 71 ? -7.944 6.663 -8.235 1.00 94.81 71 LYS A O 1
ATOM 579 N N . GLN A 1 72 ? -7.670 8.794 -7.570 1.00 94.38 72 GLN A N 1
ATOM 580 C CA . GLN A 1 72 ? -6.695 9.108 -8.613 1.00 94.38 72 GLN A CA 1
ATOM 581 C C . GLN A 1 72 ? -5.412 8.301 -8.420 1.00 94.38 72 GLN A C 1
ATOM 583 O O . GLN A 1 72 ? -4.934 7.688 -9.370 1.00 94.38 72 GLN A O 1
ATOM 588 N N . GLN A 1 73 ? -4.887 8.237 -7.197 1.00 94.81 73 GLN A N 1
ATOM 589 C CA . GLN A 1 73 ? -3.669 7.483 -6.909 1.00 94.81 73 GLN A CA 1
ATOM 590 C C . GLN A 1 73 ? -3.806 5.982 -7.155 1.00 94.81 73 GLN A C 1
ATOM 592 O O . GLN A 1 73 ? -2.929 5.399 -7.785 1.00 94.81 73 GLN A O 1
ATOM 597 N N . LEU A 1 74 ? -4.906 5.367 -6.716 1.00 95.94 74 LEU A N 1
ATOM 598 C CA . LEU A 1 74 ? -5.194 3.955 -6.967 1.00 95.94 74 LEU A CA 1
ATOM 599 C C . LEU A 1 74 ? -5.286 3.673 -8.467 1.00 95.94 74 LEU A C 1
ATOM 601 O O . LEU A 1 74 ? -4.703 2.704 -8.941 1.00 95.94 74 LEU A O 1
ATOM 605 N N . ARG A 1 75 ? -5.941 4.553 -9.238 1.00 94.38 75 ARG A N 1
ATOM 606 C CA . ARG A 1 75 ? -5.984 4.433 -10.702 1.00 94.38 75 ARG A CA 1
ATOM 607 C C . ARG A 1 75 ? -4.579 4.452 -11.311 1.00 94.38 75 ARG A C 1
ATOM 609 O O . ARG A 1 75 ? -4.271 3.585 -12.122 1.00 94.38 75 ARG A O 1
ATOM 616 N N . TYR A 1 76 ? -3.731 5.409 -10.924 1.00 93.56 76 TYR A N 1
ATOM 617 C CA . TYR A 1 76 ? -2.346 5.468 -11.408 1.00 93.56 76 TYR A CA 1
ATOM 618 C C . TYR A 1 76 ? -1.546 4.221 -11.021 1.00 93.56 76 TYR A C 1
ATOM 620 O O . TYR A 1 76 ? -0.836 3.674 -11.864 1.00 93.56 76 TYR A O 1
ATOM 628 N N . PHE A 1 77 ? -1.693 3.750 -9.781 1.00 95.06 77 PHE A N 1
ATOM 629 C CA . PHE A 1 77 ? -1.057 2.531 -9.290 1.00 95.06 77 PHE A CA 1
ATOM 630 C C . PHE A 1 77 ? -1.423 1.314 -10.149 1.00 95.06 77 PHE A C 1
ATOM 632 O O . PHE A 1 77 ? -0.524 0.670 -10.684 1.00 95.06 77 PHE 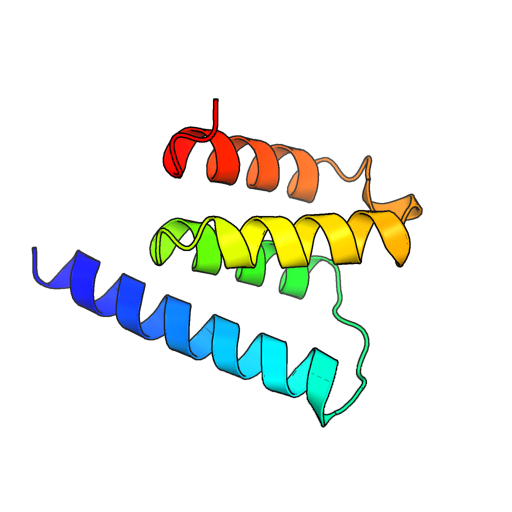A O 1
ATOM 639 N N . TYR A 1 78 ? -2.715 1.042 -10.348 1.00 95.38 78 TYR A N 1
ATOM 640 C CA . TYR A 1 78 ? -3.161 -0.129 -11.110 1.00 95.38 78 TYR A CA 1
ATOM 641 C C . TYR A 1 78 ? -2.749 -0.072 -12.586 1.00 95.38 78 TYR A C 1
ATOM 643 O O . TYR A 1 78 ? -2.281 -1.075 -13.124 1.00 95.38 78 TYR A O 1
ATOM 651 N N . ILE A 1 79 ? -2.817 1.107 -13.220 1.00 93.38 79 ILE A N 1
ATOM 652 C CA . ILE A 1 79 ? -2.323 1.297 -14.595 1.00 93.38 79 ILE A CA 1
ATOM 653 C C . ILE A 1 79 ? -0.824 0.986 -14.676 1.00 93.38 79 ILE A C 1
ATOM 655 O O . ILE A 1 79 ? -0.387 0.260 -15.567 1.00 93.38 79 ILE A O 1
ATOM 659 N N . LYS A 1 80 ? -0.021 1.528 -13.753 1.00 89.50 80 LYS A N 1
ATOM 660 C CA . LYS A 1 80 ? 1.440 1.396 -13.808 1.00 89.50 80 LYS A CA 1
ATOM 661 C C . LYS A 1 80 ? 1.915 -0.015 -13.453 1.00 89.50 80 LYS A C 1
ATOM 663 O O . LYS A 1 80 ? 2.875 -0.492 -14.045 1.00 89.50 80 LYS A O 1
ATOM 668 N N . CYS A 1 81 ? 1.241 -0.687 -12.524 1.00 89.19 81 CYS A N 1
ATOM 669 C CA . CYS A 1 81 ? 1.525 -2.078 -12.174 1.00 89.19 81 CYS A CA 1
ATOM 670 C C . CYS A 1 81 ? 0.947 -3.088 -13.184 1.00 89.19 81 CYS A C 1
ATOM 672 O O . CYS A 1 81 ? 1.047 -4.289 -12.949 1.00 89.19 81 CYS A O 1
ATOM 674 N N . ASN A 1 82 ? 0.387 -2.611 -14.308 1.00 84.44 82 ASN A N 1
ATOM 675 C CA . ASN A 1 82 ? -0.163 -3.417 -15.400 1.00 84.44 82 ASN A CA 1
ATOM 676 C C . ASN A 1 82 ? -1.197 -4.450 -14.923 1.00 84.44 82 ASN A C 1
ATOM 678 O O . ASN A 1 82 ? -1.262 -5.573 -15.427 1.00 84.44 82 ASN A O 1
ATOM 682 N N . ASP A 1 83 ? -1.991 -4.054 -13.933 1.00 73.62 83 ASP A N 1
ATOM 683 C CA . ASP A 1 83 ? -3.099 -4.850 -13.441 1.00 73.62 83 ASP A CA 1
ATOM 684 C C . ASP A 1 83 ? -4.293 -4.639 -14.381 1.00 73.62 83 ASP A C 1
ATOM 686 O O . ASP A 1 83 ? -4.782 -3.513 -14.512 1.00 73.62 83 ASP A O 1
ATOM 690 N N . LYS A 1 84 ? -4.680 -5.691 -15.110 1.00 53.94 84 LYS A N 1
ATOM 691 C CA . LYS A 1 84 ? -5.744 -5.656 -16.124 1.00 53.94 84 LYS A CA 1
ATOM 692 C C . LYS A 1 84 ? -7.079 -6.099 -15.552 1.00 53.94 84 LYS A C 1
ATOM 694 O O . LYS A 1 84 ? -7.102 -7.160 -14.891 1.00 53.94 84 LYS A O 1
#

Radius of gyration: 12.56 Å; chains: 1; bounding box: 37×20×33 Å